Protein AF-U5QK87-F1 (afdb_monomer_lite)

Organism: Gloeobacter kilaueensis (strain ATCC BAA-2537 / CCAP 1431/1 / ULC 316 / JS1) (NCBI:txid1183438)

Sequence (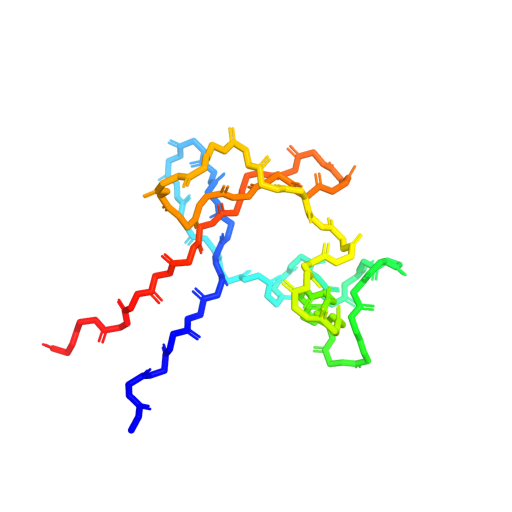68 aa):
MEGTRLVLLLRNTVIGSELVCTGCLYADLEGRPRYRGERWLCASDSSSQTGRFRCQMGFHLAQIQAST

Foldseek 3Di:
DFDWAKWWDDPPDIHGQQVPQVPDPCHPPSSGQDDDDHDGPQWADPDDPFQWTAGPVGIIMHTDTPDD

Structure (mmCIF, N/CA/C/O backbone):
data_AF-U5QK87-F1
#
_entry.id   AF-U5QK87-F1
#
loop_
_atom_site.group_PDB
_atom_site.id
_atom_site.type_symbol
_atom_site.label_atom_id
_atom_site.label_alt_id
_atom_site.label_comp_id
_atom_site.label_asym_id
_atom_site.label_entity_id
_atom_site.label_seq_id
_atom_site.pdbx_PDB_ins_code
_atom_site.Cartn_x
_atom_site.Cartn_y
_atom_site.Cartn_z
_atom_site.occupancy
_atom_site.B_iso_or_equiv
_atom_site.auth_seq_id
_atom_site.auth_comp_id
_atom_site.auth_asym_id
_atom_site.auth_atom_id
_atom_site.pdbx_PDB_model_num
ATOM 1 N N . MET A 1 1 ? 8.471 14.588 14.092 1.00 43.31 1 MET A N 1
ATOM 2 C CA . MET A 1 1 ? 7.707 14.370 12.846 1.00 43.31 1 MET A CA 1
ATOM 3 C C . MET A 1 1 ? 6.771 13.211 13.110 1.00 43.31 1 MET A C 1
ATOM 5 O O . MET A 1 1 ? 7.225 12.073 13.119 1.00 43.31 1 MET A O 1
ATOM 9 N N . GLU A 1 2 ? 5.526 13.510 13.472 1.00 48.09 2 GLU A N 1
ATOM 10 C CA . GLU A 1 2 ? 4.511 12.500 13.789 1.00 48.09 2 GLU A CA 1
ATOM 11 C C . GLU A 1 2 ? 4.346 11.525 12.614 1.00 48.09 2 GLU A C 1
ATOM 13 O O . GLU A 1 2 ? 4.210 11.926 11.454 1.00 48.09 2 GLU A O 1
ATOM 18 N N . GLY A 1 3 ? 4.470 10.231 12.920 1.00 61.19 3 GLY A N 1
ATOM 19 C CA . GLY A 1 3 ? 4.624 9.155 11.946 1.00 61.19 3 GLY A CA 1
ATOM 20 C C . GLY A 1 3 ? 3.345 8.924 11.157 1.00 61.19 3 GLY A C 1
ATOM 21 O O . GLY A 1 3 ? 2.473 8.161 11.565 1.00 61.19 3 GLY A O 1
ATOM 22 N N . THR A 1 4 ? 3.231 9.589 10.015 1.00 70.00 4 THR A N 1
ATOM 23 C CA . THR A 1 4 ? 2.141 9.345 9.074 1.00 70.00 4 THR A CA 1
ATOM 24 C C . THR A 1 4 ? 2.327 7.969 8.431 1.00 70.00 4 THR A C 1
ATOM 26 O O . THR A 1 4 ? 3.405 7.678 7.913 1.00 70.00 4 THR A O 1
ATOM 29 N N . ARG A 1 5 ? 1.291 7.119 8.446 1.00 82.81 5 ARG A N 1
ATOM 30 C CA . ARG A 1 5 ? 1.356 5.749 7.904 1.00 82.81 5 ARG A CA 1
ATOM 31 C C . ARG A 1 5 ? 0.181 5.414 6.994 1.00 82.81 5 ARG A C 1
ATOM 33 O O . ARG A 1 5 ? -0.901 5.981 7.132 1.00 82.81 5 ARG A O 1
ATOM 40 N N . LEU A 1 6 ? 0.394 4.454 6.095 1.00 85.00 6 LEU A N 1
ATOM 41 C CA . LEU A 1 6 ? -0.658 3.881 5.259 1.00 85.00 6 LEU A CA 1
ATOM 42 C C . LEU A 1 6 ? -1.254 2.631 5.908 1.00 85.00 6 LEU A C 1
ATOM 44 O O . LEU A 1 6 ?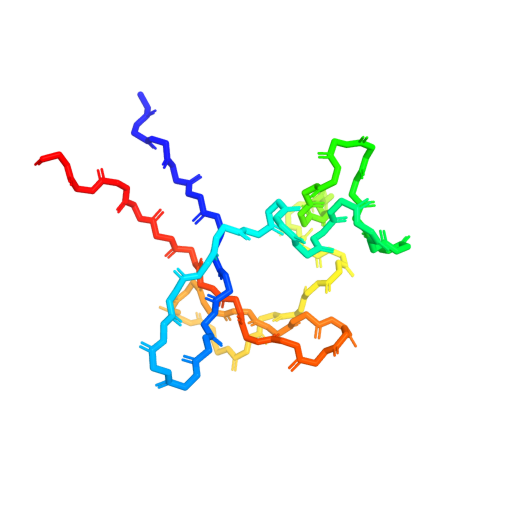 -0.532 1.738 6.357 1.00 85.00 6 LEU A O 1
ATOM 48 N N . VAL A 1 7 ? -2.579 2.560 5.896 1.00 88.56 7 VAL A N 1
ATOM 49 C CA . VAL A 1 7 ? -3.371 1.421 6.368 1.00 88.56 7 VAL A CA 1
ATOM 50 C C . VAL A 1 7 ? -4.318 0.944 5.276 1.00 88.56 7 VAL A C 1
ATOM 52 O O . VAL A 1 7 ? -4.748 1.740 4.440 1.00 88.56 7 VAL A O 1
ATOM 55 N N . LEU A 1 8 ? -4.671 -0.341 5.284 1.00 89.94 8 LEU A N 1
ATOM 56 C CA . LEU A 1 8 ? -5.760 -0.859 4.461 1.00 89.94 8 LEU A CA 1
ATOM 57 C C . LEU A 1 8 ? -7.089 -0.637 5.171 1.00 89.94 8 LEU A C 1
ATOM 59 O O . LEU A 1 8 ? -7.244 -0.960 6.349 1.00 89.94 8 LEU A O 1
ATOM 63 N N . LEU A 1 9 ? -8.062 -0.149 4.411 1.00 88.88 9 LEU A N 1
ATOM 64 C CA . LEU A 1 9 ? -9.452 -0.055 4.822 1.00 88.88 9 LEU A CA 1
ATOM 65 C C . LEU A 1 9 ? -10.196 -1.304 4.353 1.00 88.88 9 LEU A C 1
ATOM 67 O O . LEU A 1 9 ? -10.411 -1.508 3.155 1.00 88.88 9 LEU A O 1
ATOM 71 N N . LEU A 1 10 ? -10.607 -2.131 5.307 1.00 87.81 10 LEU A N 1
ATOM 72 C CA . LEU A 1 10 ? -11.542 -3.230 5.093 1.00 87.81 10 LEU A CA 1
ATOM 73 C C . LEU A 1 10 ? -12.937 -2.794 5.564 1.00 87.81 10 LEU A C 1
ATOM 75 O O . LEU A 1 10 ? -13.091 -1.742 6.181 1.00 87.81 10 LEU A O 1
ATOM 79 N N . ARG A 1 11 ? -13.979 -3.588 5.278 1.00 86.94 11 ARG A N 1
ATOM 80 C CA . ARG A 1 11 ? -15.372 -3.200 5.591 1.00 86.94 11 ARG A CA 1
ATOM 81 C C . ARG A 1 11 ? -15.592 -2.819 7.061 1.00 86.94 11 ARG A C 1
ATOM 83 O O . ARG A 1 11 ? -16.343 -1.892 7.334 1.00 86.94 11 ARG A O 1
ATOM 90 N N . ASN A 1 12 ? -14.946 -3.529 7.984 1.00 89.25 12 ASN A N 1
ATOM 91 C CA . ASN A 1 12 ? -15.185 -3.402 9.425 1.00 89.25 12 ASN A CA 1
ATOM 92 C C . ASN A 1 12 ? -13.889 -3.260 10.234 1.00 89.25 12 ASN A C 1
ATOM 94 O O . ASN A 1 12 ? -13.926 -3.311 11.458 1.00 89.25 12 ASN A O 1
ATOM 98 N N . THR A 1 13 ? -12.738 -3.155 9.571 1.00 89.50 13 THR A N 1
ATOM 99 C CA . THR A 1 13 ? -11.446 -3.107 10.256 1.00 89.50 13 THR A CA 1
ATOM 100 C C . THR A 1 13 ? -10.419 -2.328 9.448 1.00 89.50 13 THR A C 1
ATOM 102 O O . THR A 1 13 ? -10.573 -2.112 8.243 1.00 89.50 13 THR A O 1
ATOM 105 N N . VAL A 1 14 ? -9.363 -1.918 10.136 1.00 89.88 14 VAL A N 1
ATOM 106 C CA . VAL A 1 14 ? -8.215 -1.212 9.585 1.00 89.88 14 VAL A CA 1
ATOM 107 C C . VAL A 1 14 ? -6.978 -2.020 9.943 1.00 89.88 14 VAL A C 1
ATOM 109 O O . VAL A 1 14 ? -6.745 -2.297 11.118 1.00 89.88 14 VAL A O 1
ATOM 112 N N . ILE A 1 15 ? -6.193 -2.405 8.939 1.00 90.06 15 ILE A N 1
ATOM 113 C CA . ILE A 1 15 ? -4.966 -3.185 9.142 1.00 90.06 15 ILE A CA 1
ATOM 114 C C . ILE A 1 15 ? -3.749 -2.435 8.607 1.00 90.06 15 ILE A C 1
ATOM 116 O O . ILE A 1 15 ? -3.861 -1.634 7.675 1.00 90.06 15 ILE A O 1
ATOM 120 N N . GLY A 1 16 ? -2.584 -2.693 9.201 1.00 88.75 16 GLY A N 1
ATOM 121 C CA . GLY A 1 16 ? -1.310 -2.159 8.720 1.00 88.75 16 GLY A CA 1
ATOM 122 C C . GLY A 1 16 ? -1.042 -2.590 7.280 1.00 88.75 16 GLY A C 1
ATOM 123 O O . GLY A 1 16 ? -1.349 -3.723 6.899 1.00 88.75 16 GLY A O 1
ATOM 124 N N . SER A 1 17 ? -0.502 -1.678 6.468 1.00 87.25 17 SER A N 1
ATOM 125 C CA . SER A 1 17 ? -0.202 -1.990 5.067 1.00 87.25 17 SER A CA 1
ATOM 126 C C . SER A 1 17 ? 0.888 -3.039 4.915 1.00 87.25 17 SER A C 1
ATOM 128 O O . SER A 1 17 ? 0.810 -3.848 3.996 1.00 87.25 17 SER A O 1
ATOM 130 N N . GLU A 1 18 ? 1.807 -3.114 5.872 1.00 83.69 18 GLU A N 1
ATOM 131 C CA . GLU A 1 18 ? 2.849 -4.127 5.981 1.00 83.69 18 GLU A CA 1
ATOM 132 C C . GLU A 1 18 ? 2.299 -5.563 5.922 1.00 83.69 18 GLU A C 1
ATOM 134 O O . GLU A 1 18 ? 2.860 -6.403 5.227 1.00 83.69 18 GLU A O 1
ATOM 139 N N . LEU A 1 19 ? 1.137 -5.846 6.525 1.00 84.12 19 LEU A N 1
ATOM 140 C CA . LEU A 1 19 ? 0.561 -7.200 6.541 1.00 84.12 19 LEU A CA 1
ATOM 141 C C . LEU A 1 19 ? 0.180 -7.722 5.149 1.00 84.12 19 LEU A C 1
ATOM 143 O O . LEU A 1 19 ? 0.080 -8.930 4.951 1.00 84.12 19 LEU A O 1
ATOM 147 N N . VAL A 1 20 ? -0.047 -6.824 4.189 1.00 84.44 20 VAL A N 1
ATOM 148 C CA . VAL A 1 20 ? -0.409 -7.179 2.809 1.00 84.44 20 VAL A CA 1
ATOM 149 C C . VAL A 1 20 ? 0.733 -6.876 1.848 1.00 84.44 20 VAL A C 1
ATOM 151 O O . VAL A 1 20 ? 1.028 -7.667 0.952 1.00 84.44 20 VAL A O 1
ATOM 154 N N . CYS A 1 21 ? 1.399 -5.739 2.027 1.00 84.88 21 CYS A N 1
ATOM 155 C CA . CYS A 1 21 ? 2.435 -5.274 1.124 1.00 84.88 21 CYS A CA 1
ATOM 156 C C . CYS A 1 21 ? 3.729 -6.102 1.221 1.00 84.88 21 CYS A C 1
ATOM 158 O O . CYS A 1 21 ? 4.399 -6.228 0.202 1.00 84.88 21 CYS A O 1
ATOM 160 N N . THR A 1 22 ? 4.038 -6.772 2.340 1.00 80.75 22 THR A N 1
ATOM 161 C CA . THR A 1 22 ? 5.197 -7.689 2.419 1.00 80.75 22 THR A CA 1
ATOM 162 C C . THR A 1 22 ? 5.117 -8.862 1.430 1.00 80.75 22 THR A C 1
ATOM 164 O O . THR A 1 22 ? 6.150 -9.350 0.984 1.00 80.75 22 THR A O 1
ATOM 167 N N . GLY A 1 23 ? 3.916 -9.287 1.021 1.00 81.50 23 GLY A N 1
ATOM 168 C CA . GLY A 1 23 ? 3.721 -10.318 -0.009 1.00 81.50 23 GLY A CA 1
ATOM 169 C C . GLY A 1 23 ? 3.463 -9.775 -1.421 1.00 81.50 23 GLY A C 1
ATOM 170 O O . GLY A 1 23 ? 3.160 -10.546 -2.330 1.00 81.50 23 GLY A O 1
ATOM 171 N N . CYS A 1 24 ? 3.512 -8.456 -1.622 1.00 84.19 24 CYS A N 1
ATOM 172 C CA . CYS A 1 24 ? 3.069 -7.814 -2.856 1.00 84.19 24 CYS A CA 1
ATOM 173 C C . CYS A 1 24 ? 4.227 -7.561 -3.830 1.00 84.19 24 CYS A C 1
ATOM 175 O O . CYS A 1 24 ? 5.179 -6.855 -3.511 1.00 84.19 24 CYS A O 1
ATOM 177 N N . LEU A 1 25 ? 4.084 -8.020 -5.080 1.00 82.56 25 LEU A N 1
ATOM 178 C CA . LEU A 1 25 ? 5.061 -7.776 -6.157 1.00 82.56 25 LEU A CA 1
ATOM 179 C C . LEU A 1 25 ? 5.265 -6.283 -6.488 1.00 82.56 25 LEU A C 1
ATOM 181 O O . LEU A 1 25 ? 6.280 -5.908 -7.075 1.00 82.56 25 LEU A O 1
ATOM 185 N N . TYR A 1 26 ? 4.310 -5.424 -6.121 1.00 82.56 26 TYR A N 1
ATOM 186 C CA . TYR A 1 26 ? 4.368 -3.980 -6.362 1.00 82.56 26 TYR A CA 1
ATOM 187 C C . TYR A 1 26 ? 4.910 -3.168 -5.175 1.00 82.56 26 TYR A C 1
ATOM 189 O O . TYR A 1 26 ? 5.102 -1.959 -5.329 1.00 82.56 26 TYR A O 1
ATOM 197 N N . ALA A 1 27 ? 5.148 -3.786 -4.014 1.00 84.94 27 ALA A N 1
ATOM 198 C CA . ALA A 1 27 ? 5.693 -3.110 -2.837 1.00 84.94 27 ALA A CA 1
ATOM 199 C C . ALA A 1 27 ? 7.178 -2.744 -3.008 1.00 84.94 27 ALA A C 1
ATOM 201 O O . ALA A 1 27 ? 7.841 -3.149 -3.969 1.00 84.94 27 ALA A O 1
ATOM 202 N N . ASP A 1 28 ? 7.711 -1.910 -2.121 1.00 81.81 28 ASP A N 1
ATOM 203 C CA . ASP A 1 28 ? 9.159 -1.725 -1.999 1.00 81.81 28 ASP A CA 1
ATOM 204 C C . ASP A 1 28 ? 9.840 -2.918 -1.296 1.00 81.81 28 ASP A C 1
ATOM 206 O O . ASP A 1 28 ? 9.201 -3.916 -0.965 1.00 81.81 28 ASP A O 1
ATOM 210 N N . LEU A 1 29 ? 11.160 -2.830 -1.106 1.00 80.62 29 LEU A N 1
ATOM 211 C CA . LEU A 1 29 ? 11.961 -3.900 -0.497 1.00 80.62 29 LEU A CA 1
ATOM 212 C C . LEU A 1 29 ? 11.637 -4.135 0.986 1.00 80.62 29 LEU A C 1
ATOM 214 O O . LEU A 1 29 ? 11.959 -5.195 1.511 1.00 80.62 29 LEU A O 1
ATOM 218 N N . GLU A 1 30 ? 11.000 -3.172 1.653 1.00 80.19 30 GLU A N 1
ATOM 219 C CA . GLU A 1 30 ? 10.554 -3.295 3.041 1.00 80.19 30 GLU A CA 1
ATOM 220 C C . GLU A 1 30 ? 9.101 -3.785 3.133 1.00 80.19 30 GLU A C 1
ATOM 222 O O . GLU A 1 30 ? 8.535 -3.849 4.224 1.00 80.19 30 GLU A O 1
ATOM 227 N N . GLY A 1 31 ? 8.475 -4.118 1.999 1.00 74.81 31 GLY A N 1
ATOM 228 C CA . GLY A 1 31 ? 7.083 -4.538 1.967 1.00 74.81 31 GLY A CA 1
ATOM 229 C C . GLY A 1 31 ? 6.119 -3.391 2.239 1.00 74.81 31 GLY A C 1
ATOM 230 O O . GLY A 1 31 ? 5.059 -3.622 2.812 1.00 74.81 31 GLY A O 1
ATOM 231 N N . ARG A 1 32 ? 6.464 -2.156 1.862 1.00 79.50 32 ARG A N 1
ATOM 232 C CA . ARG A 1 32 ? 5.604 -0.973 2.005 1.00 79.50 32 ARG A CA 1
ATOM 233 C C . ARG A 1 32 ? 5.068 -0.531 0.644 1.00 79.50 32 ARG A C 1
ATOM 235 O O . ARG A 1 32 ? 5.626 -0.891 -0.399 1.00 79.50 32 ARG A O 1
ATOM 242 N N . PRO A 1 33 ? 3.975 0.250 0.610 1.00 79.69 33 PRO A N 1
ATOM 243 C CA . PRO A 1 33 ? 3.503 0.861 -0.623 1.00 79.69 33 PRO A CA 1
ATOM 244 C C . PRO A 1 33 ? 4.636 1.622 -1.321 1.00 79.69 33 PRO A C 1
ATOM 246 O O . PRO A 1 33 ? 5.313 2.448 -0.719 1.00 79.69 33 PRO A O 1
ATOM 249 N N . ARG A 1 34 ? 4.878 1.328 -2.599 1.00 83.00 34 ARG A N 1
ATOM 250 C CA . ARG A 1 34 ? 6.044 1.861 -3.305 1.00 83.00 34 ARG A CA 1
ATOM 251 C C . ARG A 1 34 ? 5.826 3.333 -3.651 1.00 83.00 34 ARG A C 1
ATOM 253 O O . ARG A 1 34 ? 4.964 3.633 -4.473 1.00 83.00 34 ARG A O 1
ATOM 260 N N . TYR A 1 35 ? 6.627 4.231 -3.083 1.00 77.38 35 TYR A N 1
ATOM 261 C CA . TYR A 1 35 ? 6.624 5.666 -3.394 1.00 77.38 35 TYR A CA 1
ATOM 262 C C . TYR A 1 35 ? 7.839 6.038 -4.247 1.00 77.38 35 TYR A C 1
ATOM 264 O O . TYR A 1 35 ? 8.963 5.638 -3.943 1.00 77.38 35 TYR A O 1
ATOM 272 N N . ARG A 1 36 ? 7.644 6.796 -5.329 1.00 79.38 36 ARG A N 1
ATOM 273 C CA . ARG A 1 36 ? 8.752 7.308 -6.149 1.00 79.38 36 ARG A CA 1
ATOM 274 C C . ARG A 1 36 ? 8.394 8.664 -6.737 1.00 79.38 36 ARG A C 1
ATOM 276 O O . ARG A 1 36 ? 7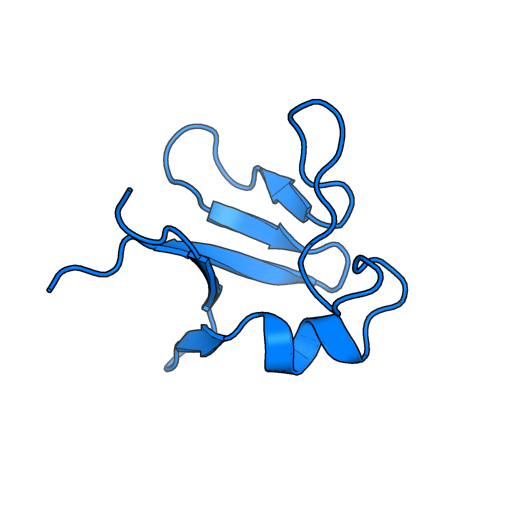.378 8.771 -7.418 1.00 79.38 36 ARG A O 1
ATOM 283 N N . GLY A 1 37 ? 9.273 9.649 -6.538 1.00 72.50 37 GLY A N 1
ATOM 284 C CA . GLY A 1 37 ? 9.210 10.945 -7.221 1.00 72.50 37 GLY A CA 1
ATOM 285 C C . GLY A 1 37 ? 7.866 11.655 -7.078 1.00 72.50 37 GLY A C 1
ATOM 286 O O . GLY A 1 37 ? 7.400 12.206 -8.059 1.00 72.50 37 GLY A O 1
ATOM 287 N N . GLU A 1 38 ? 7.253 11.589 -5.891 1.00 73.56 38 GLU A N 1
ATOM 288 C CA . GLU A 1 38 ? 5.968 12.223 -5.529 1.00 73.56 38 GLU A CA 1
ATOM 289 C C . GLU A 1 38 ? 4.685 11.421 -5.788 1.00 73.56 38 GLU A C 1
ATOM 291 O O . GLU A 1 38 ? 3.588 11.907 -5.524 1.00 73.56 38 GLU A O 1
ATOM 296 N N . ARG A 1 39 ? 4.782 10.162 -6.234 1.00 74.88 39 ARG A N 1
ATOM 297 C CA . ARG A 1 39 ? 3.597 9.307 -6.413 1.00 74.88 39 ARG A CA 1
ATOM 298 C C . ARG A 1 39 ? 3.748 7.916 -5.820 1.00 74.88 39 ARG A C 1
ATOM 300 O O . ARG A 1 39 ? 4.830 7.323 -5.831 1.00 74.88 39 ARG A O 1
ATOM 307 N N . TRP A 1 40 ? 2.621 7.355 -5.394 1.00 80.44 40 TRP A N 1
ATOM 308 C CA . TRP A 1 40 ? 2.502 5.928 -5.119 1.00 80.44 40 TRP A CA 1
ATOM 309 C C . TRP A 1 40 ? 2.465 5.167 -6.453 1.00 80.44 40 TRP A C 1
ATOM 311 O O . TRP A 1 40 ? 1.671 5.462 -7.338 1.00 80.44 40 TRP A O 1
ATOM 321 N N . LEU A 1 41 ? 3.371 4.210 -6.640 1.00 81.56 41 LEU A N 1
ATOM 322 C CA . LEU A 1 41 ? 3.454 3.389 -7.853 1.00 81.56 41 LEU A CA 1
ATOM 323 C C . LEU A 1 41 ? 2.508 2.189 -7.791 1.00 81.56 41 LEU A C 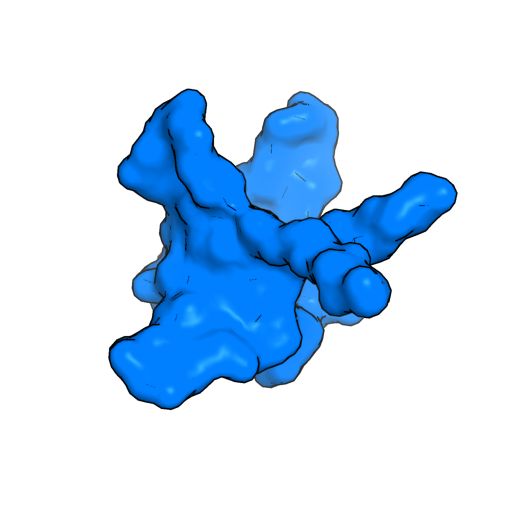1
ATOM 325 O O . LEU A 1 41 ? 2.001 1.740 -8.814 1.00 81.56 41 LEU A O 1
ATOM 329 N N . CYS A 1 42 ? 2.273 1.665 -6.589 1.00 83.00 42 CYS A N 1
ATOM 330 C CA . CYS A 1 42 ? 1.373 0.538 -6.363 1.00 83.00 42 CYS A CA 1
ATOM 331 C C . CYS A 1 42 ? -0.066 0.968 -6.061 1.00 83.00 42 CYS A C 1
ATOM 333 O O . CYS A 1 42 ? -0.924 0.108 -5.879 1.00 83.00 42 CYS A O 1
ATOM 335 N N . ALA A 1 43 ? -0.338 2.269 -5.961 1.00 82.62 43 ALA A N 1
ATOM 336 C CA . ALA A 1 43 ? -1.656 2.796 -5.652 1.00 82.62 43 ALA A CA 1
ATOM 337 C C . ALA A 1 43 ? -1.905 4.092 -6.420 1.00 82.62 43 ALA A C 1
ATOM 339 O O . ALA A 1 43 ? -0.990 4.883 -6.602 1.00 82.62 43 ALA A O 1
ATOM 340 N N . SER A 1 44 ? -3.134 4.312 -6.866 1.00 81.75 44 SER A N 1
ATOM 341 C CA . SER A 1 44 ? -3.552 5.573 -7.474 1.00 81.75 44 SER A CA 1
ATOM 342 C C . SER A 1 44 ? -4.408 6.366 -6.496 1.00 81.75 44 SER A C 1
ATOM 344 O O . SER A 1 44 ? -5.118 5.779 -5.671 1.00 81.75 44 SER A O 1
ATOM 346 N N . ASP A 1 45 ? -4.381 7.692 -6.603 1.00 77.38 45 ASP A N 1
ATOM 347 C CA . ASP A 1 45 ? -5.331 8.536 -5.883 1.00 77.38 45 ASP A CA 1
ATOM 348 C C . ASP A 1 45 ? -6.759 8.123 -6.237 1.00 77.38 45 ASP A C 1
ATOM 350 O O . ASP A 1 45 ? -7.117 8.000 -7.409 1.00 77.38 45 ASP A O 1
ATOM 354 N N . SER A 1 46 ? -7.562 7.849 -5.210 1.00 68.50 46 SER A N 1
ATOM 355 C CA . SER A 1 46 ? -8.969 7.479 -5.401 1.00 68.50 46 SER A CA 1
ATOM 356 C C . SER A 1 46 ? -9.903 8.688 -5.312 1.00 68.50 46 SER A C 1
ATOM 358 O O . SER A 1 46 ? -11.051 8.606 -5.739 1.00 68.50 46 SER A O 1
ATOM 360 N N . SER A 1 47 ? -9.399 9.815 -4.798 1.00 58.25 47 SER A N 1
ATOM 361 C CA . SER A 1 47 ? -10.089 11.104 -4.719 1.00 58.25 47 SER A CA 1
ATOM 362 C C . SER A 1 47 ? -9.098 12.177 -4.262 1.00 58.25 47 SER A C 1
ATOM 364 O O . SER A 1 47 ? -8.460 12.013 -3.224 1.00 58.25 47 SER A O 1
ATOM 366 N N . SER A 1 48 ? -9.010 13.282 -5.000 1.00 53.16 48 SER A N 1
ATOM 367 C CA . SER A 1 48 ? -7.968 14.322 -4.933 1.00 53.16 48 SER A CA 1
ATOM 368 C C . SER A 1 48 ? -7.845 15.125 -3.624 1.00 53.16 48 SER A C 1
ATOM 370 O O . SER A 1 48 ? -7.132 16.123 -3.607 1.00 53.16 48 SER A O 1
ATOM 372 N N . GLN A 1 49 ? -8.520 14.749 -2.530 1.00 54.31 49 GLN A N 1
ATOM 373 C CA . GLN A 1 49 ? -8.548 15.563 -1.302 1.00 54.31 49 GLN A CA 1
ATOM 374 C C . GLN A 1 49 ? -8.475 14.804 0.034 1.00 54.31 49 GLN A C 1
ATOM 376 O O . GLN A 1 49 ? -8.559 15.446 1.074 1.00 54.31 49 GLN A O 1
ATOM 381 N N . THR A 1 50 ? -8.322 13.475 0.082 1.00 67.06 50 THR A N 1
ATOM 382 C CA . THR A 1 50 ? -8.559 12.749 1.358 1.00 67.06 50 THR A CA 1
ATOM 383 C C . THR A 1 50 ? -7.487 11.762 1.810 1.00 67.06 50 THR A C 1
ATOM 385 O O . THR A 1 50 ? -7.741 10.996 2.736 1.00 67.06 50 THR A O 1
ATOM 388 N N . GLY A 1 51 ? -6.288 11.748 1.215 1.00 77.31 51 GLY A N 1
ATOM 389 C CA . GLY A 1 51 ? -5.266 10.761 1.602 1.00 77.31 51 GLY A CA 1
ATOM 390 C C . GLY A 1 51 ? -5.767 9.319 1.427 1.00 77.31 51 GLY A C 1
ATOM 391 O O . GLY A 1 51 ? -5.377 8.426 2.177 1.00 77.31 51 GLY A O 1
ATOM 392 N N . ARG A 1 52 ? -6.693 9.100 0.480 1.00 86.19 52 ARG A N 1
ATOM 393 C CA . ARG A 1 52 ? -7.316 7.809 0.175 1.00 86.19 52 ARG A CA 1
ATOM 394 C C . ARG A 1 52 ? -6.844 7.331 -1.184 1.00 86.19 52 ARG A C 1
ATOM 396 O O . ARG A 1 52 ? -7.082 7.978 -2.205 1.00 86.19 52 ARG A O 1
ATOM 403 N N . PHE A 1 53 ? -6.292 6.130 -1.212 1.00 86.12 53 PHE A N 1
ATOM 404 C CA . PHE A 1 53 ? -5.710 5.548 -2.412 1.00 86.12 53 PHE A CA 1
ATOM 405 C C . PHE A 1 53 ? -6.357 4.204 -2.726 1.00 86.12 53 PHE A C 1
ATOM 407 O O . PHE A 1 53 ? -6.904 3.528 -1.852 1.00 86.12 53 PHE A O 1
ATOM 414 N N . ARG A 1 54 ? -6.278 3.789 -3.987 1.00 87.06 54 ARG A N 1
ATOM 415 C CA . ARG A 1 54 ? -6.629 2.434 -4.409 1.00 87.06 54 ARG A CA 1
ATOM 416 C C . ARG A 1 54 ? -5.371 1.715 -4.863 1.00 87.06 54 ARG A C 1
ATOM 418 O O . ARG A 1 54 ? -4.732 2.133 -5.821 1.00 87.06 54 ARG A O 1
ATOM 425 N N . CYS A 1 55 ? -5.021 0.640 -4.167 1.00 86.56 55 CYS A N 1
ATOM 426 C CA . CYS A 1 55 ? -3.934 -0.247 -4.558 1.00 86.56 55 CYS A CA 1
ATOM 427 C C . CYS A 1 55 ? -4.284 -0.965 -5.870 1.00 86.56 55 CYS A C 1
ATOM 429 O O . CYS A 1 55 ? -5.443 -1.321 -6.088 1.00 86.56 55 CYS A O 1
ATOM 431 N N . GLN A 1 56 ? -3.283 -1.246 -6.703 1.00 85.44 56 GLN A N 1
ATOM 432 C CA . GLN A 1 56 ? -3.430 -2.021 -7.943 1.00 85.44 56 GLN A CA 1
ATOM 433 C C . GLN A 1 56 ? -3.986 -3.435 -7.691 1.00 85.44 56 GLN A C 1
ATOM 435 O O . GLN A 1 56 ? -4.663 -3.995 -8.544 1.00 85.44 56 GLN A O 1
ATOM 440 N N . MET A 1 57 ? -3.787 -3.988 -6.488 1.00 84.44 57 MET A N 1
ATOM 441 C CA . MET A 1 57 ? -4.399 -5.257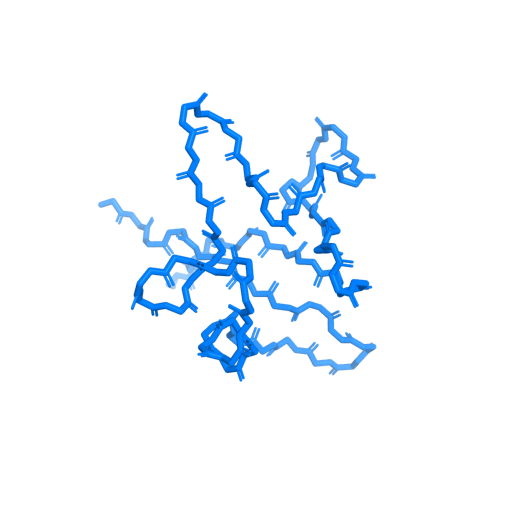 -6.062 1.00 84.44 57 MET A CA 1
ATOM 442 C C . MET A 1 57 ? -5.897 -5.142 -5.713 1.00 84.44 57 MET A C 1
ATOM 444 O O . MET A 1 57 ? -6.526 -6.136 -5.369 1.00 84.44 57 MET A O 1
ATOM 448 N N . GLY A 1 58 ? -6.478 -3.939 -5.759 1.00 84.88 58 GLY A N 1
ATOM 449 C CA . GLY A 1 58 ? -7.900 -3.687 -5.508 1.00 84.88 58 GLY A CA 1
ATOM 450 C C . GLY A 1 58 ? -8.254 -3.237 -4.087 1.00 84.88 58 GLY A C 1
ATOM 451 O O . GLY A 1 58 ? -9.414 -2.908 -3.837 1.00 84.88 58 GLY A O 1
ATOM 452 N N . PHE A 1 59 ? -7.286 -3.171 -3.168 1.00 86.56 59 PHE A N 1
ATOM 453 C CA . PHE A 1 59 ? -7.509 -2.697 -1.797 1.00 86.56 59 PHE A CA 1
ATOM 454 C C . PHE A 1 59 ? -7.657 -1.175 -1.714 1.00 86.56 59 PHE A C 1
ATOM 456 O O . PHE A 1 59 ? -7.001 -0.433 -2.447 1.00 86.56 59 PHE A O 1
ATOM 463 N N . HIS A 1 60 ? -8.468 -0.709 -0.764 1.00 89.00 60 HIS A N 1
ATOM 464 C CA . HIS A 1 60 ? -8.518 0.699 -0.381 1.00 89.00 60 HIS A CA 1
ATOM 465 C C . HIS A 1 60 ? -7.475 0.978 0.699 1.00 89.00 60 HIS A C 1
ATOM 467 O O . HIS A 1 60 ? -7.379 0.243 1.679 1.00 89.00 60 HIS A O 1
ATOM 473 N N . LEU A 1 61 ? -6.710 2.045 0.515 1.00 87.38 61 LEU A N 1
ATOM 474 C CA . LEU A 1 61 ? -5.697 2.519 1.445 1.00 87.38 61 LEU A CA 1
ATOM 475 C C . LEU A 1 61 ? -6.092 3.894 1.974 1.00 87.38 61 LEU A C 1
ATOM 477 O O . LEU A 1 61 ? -6.706 4.687 1.257 1.00 87.38 61 LEU A O 1
ATOM 481 N N . ALA A 1 62 ? -5.696 4.189 3.20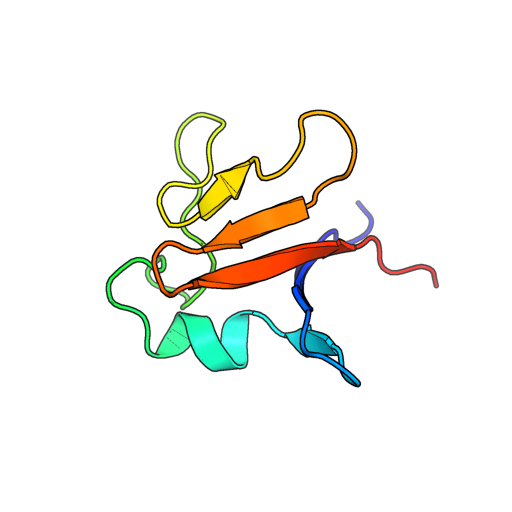5 1.00 88.81 62 ALA A N 1
ATOM 482 C CA . ALA A 1 62 ? -5.787 5.522 3.777 1.00 88.81 62 ALA A CA 1
ATOM 483 C C . ALA A 1 62 ? -4.481 5.904 4.461 1.00 88.81 62 ALA A C 1
ATOM 485 O O . ALA A 1 62 ? -3.832 5.078 5.103 1.00 88.81 62 ALA A O 1
ATOM 486 N N . GLN A 1 63 ? -4.120 7.170 4.327 1.00 85.81 63 GLN A N 1
ATOM 487 C CA . GLN A 1 63 ? -3.065 7.803 5.089 1.00 85.81 63 GLN A CA 1
ATOM 488 C C . GLN A 1 63 ? -3.664 8.308 6.396 1.00 85.81 63 GLN A C 1
ATOM 490 O O . GLN A 1 63 ? -4.603 9.101 6.389 1.00 85.81 63 GLN A O 1
ATOM 495 N N . ILE A 1 64 ? -3.137 7.820 7.513 1.00 85.62 64 ILE A N 1
ATOM 496 C CA . ILE A 1 64 ? -3.563 8.238 8.845 1.00 85.62 64 ILE A CA 1
ATOM 497 C C . ILE A 1 64 ? -2.390 8.863 9.590 1.00 85.62 64 ILE A C 1
ATOM 499 O O . ILE A 1 64 ? -1.243 8.418 9.473 1.00 85.62 64 ILE A O 1
ATOM 503 N N . GLN A 1 65 ? -2.696 9.891 10.369 1.00 83.69 65 GLN A N 1
ATOM 504 C CA . GLN A 1 65 ? -1.790 10.424 11.374 1.00 83.69 65 GLN A CA 1
ATOM 505 C C . GLN A 1 65 ? -2.037 9.668 12.677 1.00 83.69 65 GLN A C 1
ATOM 507 O O . GLN A 1 65 ? -3.184 9.408 13.042 1.00 83.69 65 GLN A O 1
ATOM 512 N N . ALA A 1 66 ? -0.964 9.272 13.356 1.00 64.50 66 ALA A N 1
ATOM 513 C CA . ALA A 1 66 ? -1.078 8.751 14.706 1.00 64.50 66 ALA A CA 1
ATOM 514 C C . ALA A 1 66 ? -1.429 9.919 15.638 1.00 64.50 66 ALA A C 1
ATOM 516 O O . ALA A 1 66 ? -0.555 10.694 16.007 1.00 64.50 66 ALA A O 1
ATOM 517 N N . SER A 1 67 ? -2.710 10.065 15.974 1.00 57.50 67 SER A N 1
ATOM 518 C CA . SER A 1 67 ? -3.150 10.933 17.064 1.00 57.50 67 SER A CA 1
ATOM 519 C C . SER A 1 67 ? -2.744 10.265 18.376 1.00 57.50 67 SER A C 1
ATOM 521 O O . SER A 1 67 ? -3.257 9.188 18.689 1.00 57.50 67 SER A O 1
ATOM 523 N N . THR A 1 68 ? -1.769 10.857 19.063 1.00 48.59 68 THR A N 1
ATOM 524 C CA . THR A 1 68 ? -1.363 10.444 20.416 1.00 48.59 68 THR A CA 1
ATOM 525 C C . THR A 1 68 ? -2.403 10.911 21.425 1.00 48.59 68 THR A C 1
ATOM 527 O O . THR A 1 68 ? -2.926 12.031 21.230 1.00 48.59 68 THR A O 1
#

Radius of gyration: 11.48 Å; chains: 1; bounding box: 27×26×28 Å

pLDDT: mean 79.14, std 11.16, range [43.31, 90.06]

Secondary structure (DSSP, 8-state):
----EEEEE-SS-EEETHHHHTT-TTS-TTSS--EETTEESSEEEEETTTTEEEETTS-EEEEE----